Protein AF-A0ABD7D922-F1 (afdb_monomer)

Foldseek 3Di:
DVCLVVCCVVCVQPGAPDDPQLCVLVVNDPCVPVVVVCCCPPPNRPLLVVLVVVCVVVVHDPVRHSRNSVNVVSNVPRDDPPPDDD

Organism: NCBI:txid67351

Radius of gyration: 13.32 Å; Cα contacts (8 Å, |Δi|>4): 65; chains: 1; bounding box: 34×33×26 Å

Structure (mmCIF, N/CA/C/O backbone):
data_AF-A0ABD7D922-F1
#
_entry.id   AF-A0ABD7D922-F1
#
loop_
_atom_site.group_PDB
_atom_site.id
_atom_site.type_symbol
_atom_site.label_atom_id
_atom_site.label_alt_id
_atom_site.label_comp_id
_atom_site.label_asym_id
_atom_site.label_entity_id
_atom_site.label_seq_id
_atom_site.pdbx_PDB_ins_code
_atom_site.Cartn_x
_atom_site.Cartn_y
_atom_site.Cartn_z
_atom_site.occupancy
_atom_site.B_iso_or_equiv
_atom_site.auth_seq_id
_atom_site.auth_comp_id
_atom_site.auth_asym_id
_atom_site.auth_atom_id
_atom_site.pdbx_PDB_model_num
ATOM 1 N N . MET A 1 1 ? 18.556 -1.859 3.818 1.00 50.66 1 MET A N 1
ATOM 2 C CA . MET A 1 1 ? 17.597 -1.153 4.701 1.00 50.66 1 MET A CA 1
ATOM 3 C C . MET A 1 1 ? 17.042 -2.137 5.725 1.00 50.66 1 MET A C 1
ATOM 5 O O . MET A 1 1 ? 16.212 -2.957 5.359 1.00 50.66 1 MET A O 1
ATOM 9 N N . ILE A 1 2 ? 17.519 -2.102 6.975 1.00 59.97 2 ILE A N 1
ATOM 10 C CA . ILE A 1 2 ? 17.145 -3.092 8.010 1.00 59.97 2 ILE A CA 1
ATOM 11 C C . ILE A 1 2 ? 15.893 -2.644 8.811 1.00 59.97 2 ILE A C 1
ATOM 13 O O . ILE A 1 2 ? 15.140 -3.486 9.284 1.00 59.97 2 ILE A O 1
ATOM 17 N N . ALA A 1 3 ? 15.566 -1.340 8.858 1.00 74.12 3 ALA A N 1
ATOM 18 C CA . ALA A 1 3 ? 14.476 -0.803 9.699 1.00 74.12 3 ALA A CA 1
ATOM 19 C C . ALA A 1 3 ? 13.131 -0.496 8.993 1.00 74.12 3 ALA A C 1
ATOM 21 O O . ALA A 1 3 ? 12.131 -0.250 9.668 1.00 74.12 3 ALA A O 1
ATOM 22 N N . GLY A 1 4 ? 13.060 -0.510 7.655 1.00 79.44 4 GLY A N 1
ATOM 23 C CA . GLY A 1 4 ? 11.878 -0.027 6.913 1.00 79.44 4 GLY A CA 1
ATOM 24 C C . GLY A 1 4 ? 10.572 -0.757 7.260 1.00 79.44 4 GLY A C 1
ATOM 25 O O . GLY A 1 4 ? 9.541 -0.125 7.478 1.00 79.44 4 GLY A O 1
ATOM 26 N N . LYS A 1 5 ? 10.630 -2.085 7.420 1.00 81.88 5 LYS A N 1
ATOM 27 C CA . LYS A 1 5 ? 9.460 -2.904 7.787 1.00 81.88 5 LYS A CA 1
ATOM 28 C C . LYS A 1 5 ? 8.985 -2.651 9.220 1.00 81.88 5 LYS A C 1
ATOM 30 O O . LYS A 1 5 ? 7.783 -2.627 9.472 1.00 81.88 5 LYS A O 1
ATOM 35 N N . LEU A 1 6 ? 9.914 -2.407 10.148 1.00 88.25 6 LEU A N 1
ATOM 36 C CA . LEU A 1 6 ? 9.572 -2.058 11.527 1.00 88.25 6 LEU A CA 1
ATOM 37 C C . LEU A 1 6 ? 8.834 -0.716 11.578 1.00 88.25 6 LEU A C 1
ATOM 39 O O . LEU A 1 6 ? 7.813 -0.592 12.255 1.00 88.25 6 LEU A O 1
ATOM 43 N N . LEU A 1 7 ? 9.315 0.273 10.822 1.00 88.56 7 LEU A N 1
ATOM 44 C CA . LEU A 1 7 ? 8.667 1.577 10.728 1.00 88.56 7 LEU A CA 1
ATOM 45 C C . LEU A 1 7 ? 7.288 1.486 10.059 1.00 88.56 7 LEU A C 1
ATOM 47 O O . LEU A 1 7 ? 6.337 2.063 10.582 1.00 88.56 7 LEU A O 1
ATOM 51 N N . ALA A 1 8 ? 7.138 0.697 8.990 1.00 89.12 8 ALA A N 1
ATOM 52 C CA . ALA A 1 8 ? 5.839 0.439 8.357 1.00 89.12 8 ALA A CA 1
ATOM 53 C C . ALA A 1 8 ? 4.831 -0.240 9.306 1.00 89.12 8 ALA A C 1
ATOM 55 O O . ALA A 1 8 ? 3.624 -0.029 9.185 1.00 89.12 8 ALA A O 1
ATOM 56 N N . ARG A 1 9 ? 5.297 -1.038 10.279 1.00 89.00 9 ARG A N 1
ATOM 57 C CA . ARG A 1 9 ? 4.443 -1.594 11.345 1.00 89.00 9 ARG A CA 1
ATOM 58 C C . ARG A 1 9 ? 4.082 -0.551 12.406 1.00 89.00 9 ARG A C 1
ATOM 60 O O . ARG A 1 9 ? 2.933 -0.511 12.829 1.00 89.00 9 ARG A O 1
ATOM 67 N N . LYS A 1 10 ? 5.036 0.281 12.844 1.00 91.19 10 LYS A N 1
ATOM 68 C CA . LYS A 1 10 ? 4.805 1.302 13.889 1.00 91.19 10 LYS A CA 1
ATOM 69 C C . LYS A 1 10 ? 4.033 2.528 13.387 1.00 91.19 10 LYS A C 1
ATOM 71 O O . LYS A 1 10 ? 3.390 3.205 14.182 1.00 91.19 10 LYS A O 1
ATOM 76 N N . ARG A 1 11 ? 4.105 2.839 12.089 1.00 91.50 11 ARG A N 1
ATOM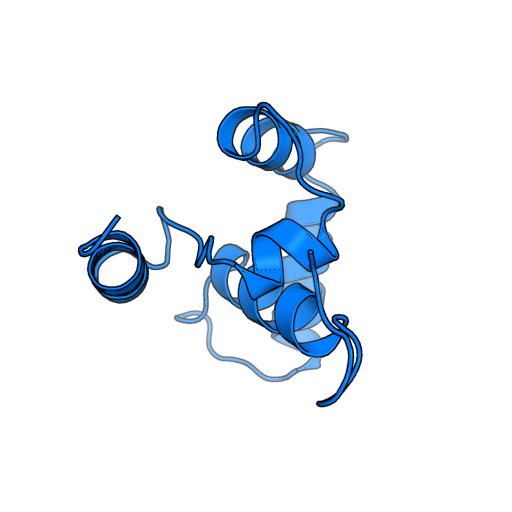 77 C CA . ARG A 1 11 ? 3.474 4.011 11.456 1.00 91.50 11 ARG A CA 1
ATOM 78 C C . ARG A 1 11 ? 2.689 3.617 10.187 1.00 91.50 11 ARG A C 1
ATOM 80 O O . ARG A 1 11 ? 2.960 4.154 9.114 1.00 91.50 11 ARG A O 1
ATOM 87 N N . PRO A 1 12 ? 1.676 2.734 10.284 1.00 89.69 12 PRO A N 1
ATOM 88 C CA . PRO A 1 12 ? 0.978 2.157 9.123 1.00 89.69 12 PRO A CA 1
ATOM 89 C C . PRO A 1 12 ? 0.132 3.161 8.320 1.00 89.69 12 PRO A C 1
ATOM 91 O O . PRO A 1 12 ? -0.348 2.849 7.233 1.00 89.69 12 PRO A O 1
ATOM 94 N N . ARG A 1 13 ? -0.088 4.369 8.852 1.00 91.06 13 ARG A N 1
ATOM 95 C CA . ARG A 1 13 ? -0.772 5.472 8.156 1.00 91.06 13 ARG A CA 1
ATOM 96 C C . ARG A 1 13 ? 0.184 6.411 7.414 1.00 91.06 13 ARG A C 1
ATOM 98 O O . ARG A 1 13 ? -0.284 7.284 6.699 1.00 91.06 13 ARG A O 1
ATOM 105 N N . LEU A 1 14 ? 1.494 6.246 7.601 1.00 90.75 14 LEU A N 1
ATOM 106 C CA . LEU A 1 14 ? 2.522 7.118 7.030 1.00 90.75 14 LEU A CA 1
ATOM 107 C C . LEU A 1 14 ? 3.464 6.362 6.093 1.00 90.75 14 LEU A C 1
ATOM 109 O O . LEU A 1 14 ? 3.891 6.912 5.084 1.00 90.75 14 LEU A O 1
ATOM 113 N N . LEU A 1 15 ? 3.806 5.118 6.440 1.00 92.06 15 LEU A N 1
ATOM 114 C CA . LEU A 1 15 ? 4.821 4.342 5.740 1.00 92.06 15 LEU A CA 1
ATOM 115 C C . LEU A 1 15 ? 4.221 3.048 5.159 1.00 92.06 15 LEU A C 1
ATOM 117 O O . LEU A 1 15 ? 3.728 2.221 5.935 1.00 92.06 15 LEU A O 1
ATOM 121 N N . PRO A 1 16 ? 4.282 2.856 3.827 1.00 92.94 16 PRO A N 1
ATOM 122 C CA . PRO A 1 16 ? 3.958 1.602 3.168 1.00 92.94 16 PRO A CA 1
ATOM 123 C C . PRO A 1 16 ? 5.040 0.553 3.442 1.00 92.94 16 PRO A C 1
ATOM 125 O O . PRO A 1 16 ? 6.170 0.859 3.852 1.00 92.94 16 PRO A O 1
ATOM 128 N N . VAL A 1 17 ? 4.713 -0.700 3.155 1.00 91.00 17 VAL A N 1
ATOM 129 C CA . VAL A 1 17 ? 5.682 -1.794 3.122 1.00 91.00 17 VAL A CA 1
ATOM 130 C C . VAL A 1 17 ? 6.357 -1.797 1.751 1.00 91.00 17 VAL A C 1
ATOM 132 O O . VAL A 1 17 ? 5.903 -2.447 0.822 1.00 91.00 17 VAL A O 1
ATOM 135 N N . TYR A 1 18 ? 7.470 -1.074 1.616 1.00 90.50 18 TYR A N 1
ATOM 136 C CA . TYR A 1 18 ? 8.275 -1.093 0.390 1.00 90.50 18 TYR A CA 1
ATOM 137 C C . TYR A 1 18 ? 9.465 -2.051 0.518 1.00 90.50 18 TYR A C 1
ATOM 139 O O . TYR A 1 18 ? 10.553 -1.672 0.962 1.00 90.50 18 TYR A O 1
ATOM 147 N N . ASP A 1 19 ? 9.246 -3.319 0.174 1.00 88.12 19 ASP A N 1
ATOM 148 C CA . ASP A 1 19 ? 10.274 -4.359 0.181 1.00 88.12 19 ASP A CA 1
ATOM 149 C C . ASP A 1 19 ? 10.659 -4.818 -1.237 1.00 88.12 19 ASP A C 1
ATOM 151 O O . ASP A 1 19 ? 10.323 -4.183 -2.236 1.00 88.12 19 ASP A O 1
ATOM 155 N N . ARG A 1 20 ? 11.428 -5.909 -1.340 1.00 86.69 20 ARG A N 1
ATOM 156 C CA . ARG A 1 20 ? 11.877 -6.433 -2.637 1.00 86.69 20 ARG A CA 1
ATOM 157 C C . ARG A 1 20 ? 10.718 -6.933 -3.508 1.00 86.69 20 ARG A C 1
ATOM 159 O O . ARG A 1 20 ? 10.820 -6.789 -4.722 1.00 86.69 20 ARG A O 1
ATOM 166 N N . VAL A 1 21 ? 9.661 -7.480 -2.906 1.00 87.00 21 VAL A N 1
ATOM 167 C CA . VAL A 1 21 ? 8.485 -8.000 -3.621 1.00 87.00 21 VAL A CA 1
ATOM 168 C C . VAL A 1 21 ? 7.682 -6.834 -4.173 1.00 87.00 21 VAL A C 1
ATOM 170 O O . VAL A 1 21 ? 7.465 -6.765 -5.378 1.00 87.00 21 VAL A O 1
ATOM 173 N N . VAL A 1 22 ? 7.351 -5.853 -3.329 1.00 89.38 22 VAL A N 1
ATOM 174 C CA . VAL A 1 22 ? 6.602 -4.657 -3.754 1.00 89.38 22 VAL A CA 1
ATOM 175 C C . VAL A 1 22 ? 7.381 -3.861 -4.801 1.00 89.38 22 VAL A C 1
ATOM 177 O O . VAL A 1 22 ? 6.828 -3.463 -5.822 1.00 89.38 22 VAL A O 1
ATOM 180 N N . ARG A 1 23 ? 8.696 -3.690 -4.615 1.00 90.19 23 ARG A N 1
ATOM 181 C CA . ARG A 1 23 ? 9.554 -3.050 -5.623 1.00 90.19 23 ARG A CA 1
ATOM 182 C C . ARG A 1 23 ? 9.514 -3.775 -6.966 1.00 90.19 23 ARG A C 1
ATOM 184 O O . ARG A 1 23 ? 9.568 -3.121 -8.003 1.00 90.19 23 ARG A O 1
ATOM 191 N N . CYS A 1 24 ? 9.468 -5.101 -6.955 1.00 89.38 24 CYS A N 1
ATOM 192 C CA . CYS A 1 24 ? 9.404 -5.889 -8.176 1.00 89.38 24 CYS A CA 1
ATOM 193 C C . CYS A 1 24 ? 8.027 -5.807 -8.842 1.00 89.38 24 CYS A C 1
ATOM 195 O O . CYS A 1 24 ? 7.960 -5.545 -10.038 1.00 89.38 24 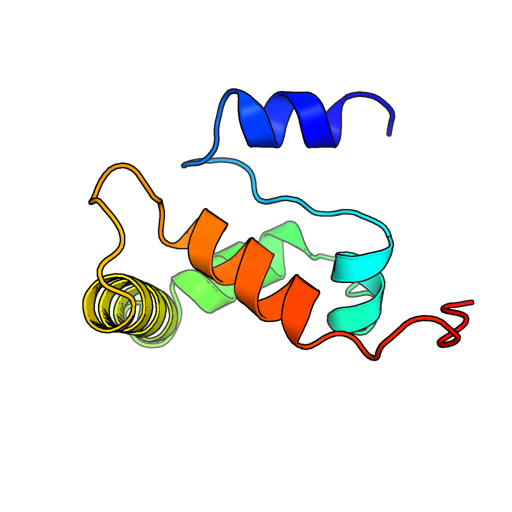CYS A O 1
ATOM 197 N N . ALA A 1 25 ? 6.954 -5.935 -8.056 1.00 89.00 25 ALA A N 1
ATOM 198 C CA . ALA A 1 25 ? 5.572 -5.817 -8.519 1.00 89.00 25 ALA A CA 1
ATOM 199 C C . ALA A 1 25 ? 5.303 -4.479 -9.228 1.00 89.00 25 ALA A C 1
ATOM 201 O O . ALA A 1 25 ? 4.526 -4.421 -10.171 1.00 89.00 25 ALA A O 1
ATOM 202 N N . LEU A 1 26 ? 5.983 -3.413 -8.799 1.00 90.12 26 LEU A N 1
ATOM 203 C CA . LEU A 1 26 ? 5.856 -2.072 -9.373 1.00 90.12 26 LEU A CA 1
ATOM 204 C C . LEU A 1 26 ? 6.839 -1.777 -10.520 1.00 90.12 26 LEU A C 1
ATOM 206 O O . LEU A 1 26 ? 6.954 -0.626 -10.932 1.00 90.12 26 LEU A O 1
ATOM 210 N N . GLY A 1 27 ? 7.598 -2.762 -11.010 1.00 89.69 27 GLY A N 1
ATOM 211 C CA . GLY A 1 27 ? 8.550 -2.540 -12.105 1.00 89.69 27 GLY A CA 1
ATOM 212 C C . GLY A 1 27 ? 9.786 -1.715 -11.720 1.00 89.69 27 GLY A C 1
ATOM 213 O O . GLY A 1 27 ? 10.415 -1.113 -12.581 1.00 89.69 27 GLY A O 1
ATOM 214 N N . ARG A 1 28 ? 10.170 -1.704 -10.433 1.00 88.81 28 ARG A N 1
ATOM 215 C CA . ARG A 1 28 ? 11.373 -1.027 -9.896 1.00 88.81 28 ARG A CA 1
ATOM 216 C C . ARG A 1 28 ? 11.428 0.480 -10.195 1.00 88.81 28 ARG A C 1
ATOM 218 O O . ARG A 1 28 ? 12.415 0.955 -10.757 1.00 88.81 28 ARG A O 1
ATOM 225 N N . PRO A 1 29 ? 10.421 1.259 -9.773 1.00 89.62 29 PRO A N 1
ATOM 226 C CA . PRO A 1 29 ? 10.401 2.684 -10.058 1.00 89.62 29 PRO A CA 1
ATOM 227 C C . PRO A 1 29 ? 11.602 3.392 -9.396 1.00 89.62 29 PRO A C 1
ATOM 229 O O . PRO A 1 29 ? 11.900 3.118 -8.225 1.00 89.62 29 PRO A O 1
ATOM 232 N N . PRO A 1 30 ? 12.269 4.334 -10.091 1.00 87.75 30 PRO A N 1
ATOM 233 C CA . PRO A 1 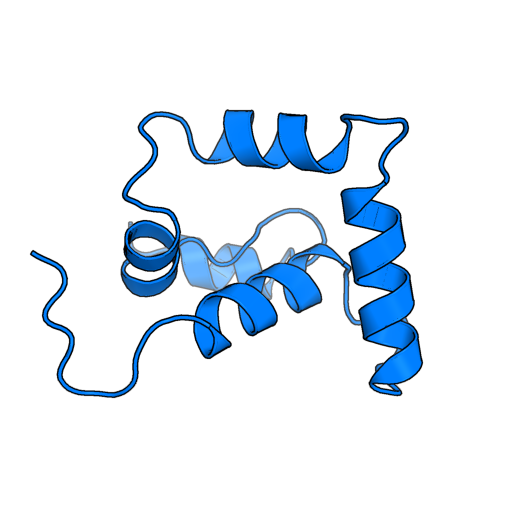30 ? 13.425 5.055 -9.550 1.00 87.75 30 PRO A CA 1
ATOM 234 C C . PRO A 1 30 ? 13.050 5.972 -8.374 1.00 87.75 30 PRO A C 1
ATOM 236 O O . PRO A 1 30 ? 13.871 6.227 -7.497 1.00 87.75 30 PRO A O 1
ATOM 239 N N . SER A 1 31 ? 11.796 6.433 -8.315 1.00 91.56 31 SER A N 1
ATOM 240 C CA . SER A 1 31 ? 11.292 7.396 -7.329 1.00 91.56 31 SER A CA 1
ATOM 241 C C . SER A 1 31 ? 9.978 6.938 -6.680 1.00 91.56 31 SER A C 1
ATOM 243 O O . SER A 1 31 ? 8.988 7.667 -6.661 1.00 91.56 31 SER A O 1
ATOM 245 N N . PHE A 1 32 ? 9.971 5.728 -6.104 1.00 91.69 32 PHE A N 1
ATOM 246 C CA . PHE A 1 32 ? 8.788 5.117 -5.471 1.00 91.69 32 PHE A CA 1
ATOM 247 C C . PHE A 1 32 ? 7.976 6.077 -4.586 1.00 91.69 32 PHE A C 1
ATOM 249 O O . PHE A 1 32 ? 6.764 6.172 -4.739 1.00 91.69 32 PHE A O 1
ATOM 256 N N . TRP A 1 33 ? 8.631 6.803 -3.676 1.00 92.12 33 TRP A N 1
ATOM 257 C CA . TRP A 1 33 ? 7.948 7.677 -2.717 1.00 92.12 33 TRP A CA 1
ATOM 258 C C . TRP A 1 33 ? 7.203 8.831 -3.385 1.00 92.12 33 TRP A C 1
ATOM 260 O O . TRP A 1 33 ? 6.065 9.126 -3.021 1.00 92.12 33 TRP A O 1
ATOM 270 N N . THR A 1 34 ? 7.835 9.463 -4.373 1.00 94.88 34 THR A N 1
ATOM 271 C CA . THR A 1 34 ? 7.219 10.537 -5.152 1.00 94.88 34 THR A CA 1
ATOM 272 C C . THR A 1 34 ? 6.084 9.979 -5.998 1.00 94.88 34 THR A C 1
ATOM 274 O O . THR A 1 34 ? 4.985 10.516 -5.938 1.00 94.88 34 THR A O 1
ATOM 277 N N . GLY A 1 35 ? 6.306 8.854 -6.688 1.00 94.75 35 GLY A N 1
ATOM 278 C CA . GLY A 1 35 ? 5.276 8.186 -7.486 1.00 94.75 35 GLY A CA 1
ATOM 279 C C . GLY A 1 35 ? 4.048 7.791 -6.662 1.00 94.75 35 GLY A C 1
ATOM 280 O O . GLY A 1 35 ? 2.928 8.099 -7.051 1.00 94.75 35 GLY A O 1
ATOM 281 N N . LEU A 1 36 ? 4.244 7.202 -5.478 1.00 93.88 36 LEU A N 1
ATOM 282 C CA . LEU A 1 36 ? 3.153 6.849 -4.568 1.00 93.88 36 LEU A CA 1
ATOM 283 C C . LEU A 1 36 ? 2.385 8.088 -4.091 1.00 93.88 36 LEU A C 1
ATOM 285 O O . LEU A 1 36 ? 1.156 8.093 -4.098 1.00 93.88 36 LEU A O 1
ATOM 289 N N . ARG A 1 37 ? 3.097 9.143 -3.668 1.00 94.00 37 ARG A N 1
ATOM 290 C CA . ARG A 1 37 ? 2.463 10.393 -3.222 1.00 94.00 37 ARG A CA 1
ATOM 291 C C . ARG A 1 37 ? 1.640 11.026 -4.341 1.00 94.00 37 ARG A C 1
ATOM 293 O O . ARG A 1 37 ? 0.548 11.514 -4.061 1.00 94.00 37 ARG A O 1
ATOM 300 N N . THR A 1 38 ? 2.175 11.037 -5.557 1.00 95.81 38 THR A N 1
ATOM 301 C CA . THR A 1 38 ? 1.504 11.553 -6.750 1.00 95.81 38 THR A CA 1
ATOM 302 C C . THR A 1 38 ? 0.256 10.728 -7.054 1.00 95.81 38 THR A C 1
ATOM 304 O O . THR A 1 38 ? -0.838 11.279 -7.014 1.00 95.81 38 THR A O 1
ATOM 307 N N . ALA A 1 39 ? 0.374 9.405 -7.186 1.00 94.94 39 ALA A N 1
ATOM 308 C CA . ALA A 1 39 ? -0.753 8.519 -7.493 1.00 94.94 39 ALA A CA 1
ATOM 309 C C . ALA A 1 39 ? -1.896 8.591 -6.460 1.00 94.94 39 ALA A C 1
ATOM 311 O O . ALA A 1 39 ? -3.067 8.480 -6.811 1.00 94.94 39 ALA A O 1
ATOM 312 N N . LEU A 1 40 ? -1.580 8.793 -5.174 1.00 94.69 40 LEU A N 1
ATOM 313 C CA . LEU A 1 40 ? -2.592 8.953 -4.120 1.00 9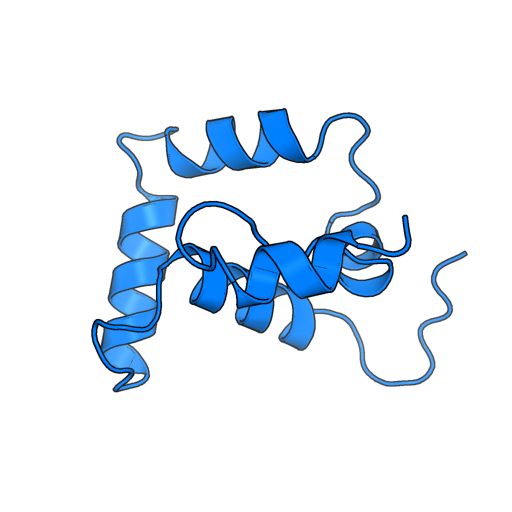4.69 40 LEU A CA 1
ATOM 314 C C . LEU A 1 40 ? -3.304 10.316 -4.139 1.00 94.69 40 LEU A C 1
ATOM 316 O O . LEU A 1 40 ? -4.320 10.459 -3.462 1.00 94.69 40 LEU A O 1
ATOM 320 N N . ARG A 1 41 ? -2.765 11.317 -4.845 1.00 95.69 41 ARG A N 1
ATOM 321 C CA . ARG A 1 41 ? -3.295 12.693 -4.901 1.00 95.69 41 ARG A CA 1
ATOM 322 C C . ARG A 1 41 ? -3.880 13.065 -6.259 1.00 95.69 41 ARG A C 1
ATOM 324 O O . ARG A 1 41 ? -4.713 13.962 -6.317 1.00 95.69 41 ARG A O 1
ATOM 331 N N . GLU A 1 42 ? -3.431 12.417 -7.326 1.00 96.50 42 GLU A N 1
ATOM 332 C CA . GLU A 1 42 ? -3.964 12.599 -8.674 1.00 96.50 42 GLU A CA 1
ATOM 333 C C . GLU A 1 42 ? -5.466 12.310 -8.734 1.00 96.50 42 GLU A C 1
ATOM 335 O O . GLU A 1 42 ? -5.993 11.515 -7.950 1.00 96.50 42 GLU A O 1
ATOM 340 N N . ASN A 1 43 ? -6.146 12.949 -9.693 1.00 96.19 43 ASN A N 1
ATOM 341 C CA . ASN A 1 43 ? -7.577 12.771 -9.950 1.00 96.19 43 ASN A CA 1
ATOM 342 C C . ASN A 1 43 ? -8.416 12.905 -8.671 1.00 96.19 43 ASN A C 1
ATOM 344 O O . ASN A 1 43 ? -9.194 12.013 -8.341 1.00 96.19 43 ASN A O 1
ATOM 348 N N . GLU A 1 44 ? -8.165 13.970 -7.904 1.00 95.88 44 GLU A N 1
ATOM 349 C CA . GLU A 1 44 ? -8.855 14.254 -6.636 1.00 95.88 44 GLU A CA 1
ATOM 350 C C . GLU A 1 44 ? -8.764 13.102 -5.615 1.00 95.88 44 GLU A C 1
ATOM 352 O O . GLU A 1 44 ? -9.639 12.905 -4.779 1.00 95.88 44 GLU A O 1
ATOM 357 N N . GLY A 1 45 ? -7.683 12.316 -5.667 1.00 96.69 45 GLY A N 1
ATOM 358 C CA . GLY A 1 45 ? -7.491 11.173 -4.779 1.00 96.69 45 GLY A CA 1
ATOM 359 C C . GLY A 1 45 ? -8.310 9.940 -5.164 1.00 96.69 45 GLY A C 1
ATOM 360 O O . GLY A 1 45 ? -8.569 9.097 -4.305 1.00 96.69 45 GLY A O 1
ATOM 361 N N . ALA A 1 46 ? -8.692 9.776 -6.435 1.00 98.00 46 ALA A N 1
ATOM 362 C CA . ALA A 1 46 ? -9.472 8.625 -6.904 1.00 98.00 46 ALA A CA 1
ATOM 363 C C . ALA A 1 46 ? -8.892 7.266 -6.464 1.00 98.00 46 ALA A C 1
ATOM 365 O O . ALA A 1 46 ? -9.636 6.375 -6.052 1.00 98.00 46 ALA A O 1
ATOM 366 N N . LEU A 1 47 ? -7.562 7.097 -6.490 1.00 96.81 47 LEU A N 1
ATOM 367 C CA . LEU A 1 47 ? -6.914 5.881 -5.982 1.00 96.81 47 LEU A CA 1
ATOM 368 C C . LEU A 1 47 ? -7.143 5.700 -4.475 1.00 96.81 47 LEU A C 1
ATOM 370 O O . LEU A 1 47 ? -7.429 4.594 -4.023 1.00 96.81 47 LEU A O 1
ATOM 374 N N . HIS A 1 48 ? -7.024 6.776 -3.695 1.00 96.88 48 HIS A N 1
ATOM 375 C CA . HIS A 1 48 ? -7.275 6.735 -2.259 1.00 96.88 48 HIS A CA 1
ATOM 376 C C . HIS A 1 48 ? -8.712 6.297 -1.961 1.00 96.88 48 HIS A C 1
ATOM 378 O O . HIS A 1 48 ? -8.908 5.397 -1.146 1.00 96.88 48 HIS A O 1
ATOM 384 N N . HIS A 1 49 ? -9.694 6.866 -2.665 1.00 97.94 49 HIS A N 1
ATOM 385 C CA . HIS A 1 49 ? -11.099 6.485 -2.530 1.00 97.94 49 HIS A CA 1
ATOM 386 C C . HIS A 1 49 ? -11.335 5.018 -2.897 1.00 97.94 49 HIS A C 1
ATOM 388 O O . HIS A 1 49 ? -11.870 4.277 -2.078 1.00 97.94 49 HIS A O 1
ATOM 394 N N . ARG A 1 50 ? -10.795 4.544 -4.029 1.00 97.94 50 ARG A N 1
ATOM 395 C CA . ARG A 1 50 ? -10.875 3.120 -4.407 1.00 97.94 50 ARG A CA 1
ATOM 396 C C . ARG A 1 50 ? -10.295 2.186 -3.344 1.00 97.94 50 ARG A C 1
ATOM 398 O O . ARG A 1 50 ? -10.838 1.114 -3.104 1.00 97.94 50 ARG A O 1
ATOM 405 N N . LEU A 1 51 ? -9.197 2.571 -2.690 1.00 97.69 51 LEU A N 1
ATOM 406 C CA . LEU A 1 51 ? -8.612 1.784 -1.598 1.00 97.69 51 LEU A CA 1
ATOM 407 C C . LEU A 1 51 ? -9.509 1.754 -0.351 1.00 97.69 51 LEU A C 1
ATOM 409 O O . LEU A 1 51 ? -9.530 0.749 0.360 1.00 97.69 51 LEU A O 1
ATOM 413 N N . LEU A 1 52 ? -10.243 2.835 -0.069 1.00 97.56 52 LEU A N 1
ATOM 414 C CA . LEU A 1 52 ? -11.234 2.867 1.009 1.00 97.56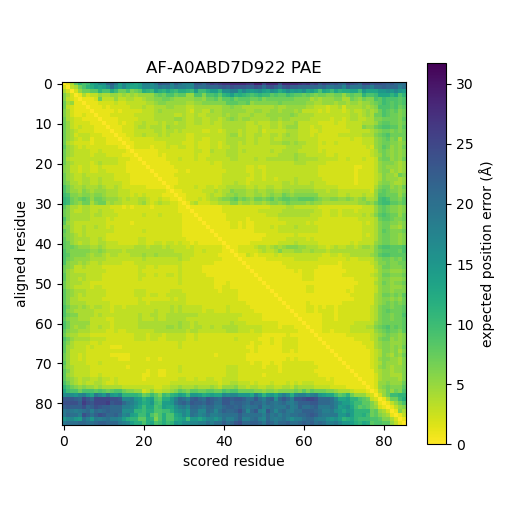 52 LEU A CA 1
ATOM 415 C C . LEU A 1 52 ? -12.468 2.026 0.672 1.00 97.56 52 LEU A C 1
ATOM 417 O O . LEU A 1 52 ? -12.949 1.309 1.549 1.00 97.56 52 LEU A O 1
ATOM 421 N N . ASP A 1 53 ? -12.921 2.052 -0.580 1.00 98.12 53 ASP A N 1
ATO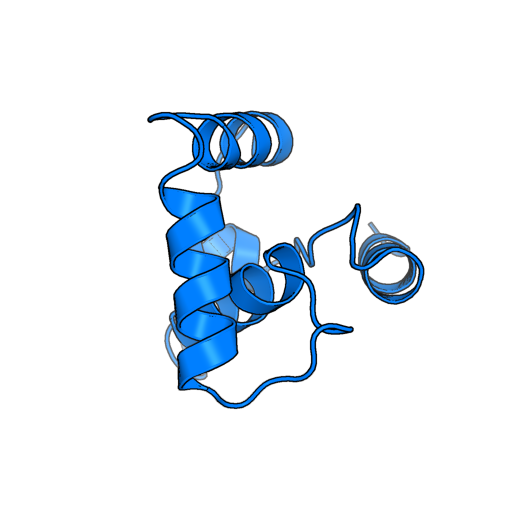M 422 C CA . ASP A 1 53 ? -14.031 1.222 -1.054 1.00 98.12 53 ASP A CA 1
ATOM 423 C C . ASP A 1 53 ? -13.665 -0.263 -0.980 1.00 98.12 53 ASP A C 1
ATOM 425 O O . ASP A 1 53 ? -14.423 -1.059 -0.432 1.00 98.12 53 ASP A O 1
ATOM 429 N N . LEU A 1 54 ? -12.452 -0.628 -1.414 1.00 97.75 54 LEU A N 1
ATOM 430 C CA . LEU A 1 54 ? -11.916 -1.987 -1.270 1.00 97.75 54 LEU A CA 1
ATOM 431 C C . LEU A 1 54 ? -11.818 -2.422 0.195 1.00 97.75 54 LEU A C 1
ATOM 433 O O . LEU A 1 54 ? -12.118 -3.568 0.532 1.00 97.75 54 LEU A O 1
ATOM 437 N N . ARG A 1 55 ? -11.407 -1.514 1.090 1.00 97.81 55 ARG A N 1
ATOM 438 C CA . ARG A 1 55 ? -11.399 -1.788 2.534 1.00 97.81 55 ARG A CA 1
ATOM 439 C C . ARG A 1 55 ? -12.802 -2.137 3.023 1.00 97.81 55 ARG A C 1
ATOM 441 O O . ARG A 1 55 ? -12.958 -3.088 3.787 1.00 97.81 55 ARG A O 1
ATOM 448 N N . GLN A 1 56 ? -13.789 -1.352 2.595 1.00 98.12 56 GLN A N 1
ATOM 449 C CA . GLN A 1 56 ? -15.180 -1.521 2.991 1.00 98.12 56 GLN A CA 1
ATOM 450 C C . GLN A 1 56 ? -15.763 -2.822 2.435 1.00 98.12 56 GLN A C 1
ATOM 452 O O . GLN A 1 56 ? -16.364 -3.583 3.189 1.00 98.12 56 GLN A O 1
ATOM 457 N N . SER A 1 57 ? -15.538 -3.122 1.153 1.00 97.94 57 SER A N 1
ATOM 458 C CA . SER A 1 57 ? -16.028 -4.350 0.518 1.00 97.94 57 SER A CA 1
ATOM 459 C C . SER A 1 57 ? -15.407 -5.611 1.120 1.00 97.94 57 SER A C 1
ATOM 461 O O . SER A 1 57 ? -16.049 -6.653 1.163 1.00 97.94 57 SER A O 1
ATOM 463 N N . ALA A 1 58 ? -14.169 -5.519 1.611 1.00 97.19 58 ALA A N 1
ATOM 464 C CA . ALA A 1 58 ? -13.492 -6.605 2.316 1.00 97.19 58 ALA A CA 1
ATOM 465 C C . ALA A 1 58 ? -13.892 -6.727 3.803 1.00 97.19 58 ALA A C 1
ATOM 467 O O . ALA A 1 58 ? -13.346 -7.576 4.506 1.00 97.19 58 ALA A O 1
ATOM 468 N N . GLY A 1 59 ? -14.796 -5.876 4.309 1.00 97.94 59 GLY A N 1
ATOM 469 C CA . GLY A 1 59 ? -15.234 -5.895 5.710 1.00 97.94 59 GLY A CA 1
ATOM 470 C C . GLY A 1 59 ? -14.130 -5.539 6.712 1.00 97.94 59 GLY A C 1
ATOM 471 O O . GLY A 1 59 ? -14.175 -5.968 7.865 1.00 97.94 59 GLY A O 1
ATOM 472 N N . LEU A 1 60 ? -13.104 -4.791 6.287 1.00 97.44 60 LEU A N 1
ATOM 473 C CA . LEU A 1 60 ? -11.942 -4.505 7.127 1.00 97.44 60 LEU A CA 1
ATOM 474 C C . LEU A 1 60 ? -12.202 -3.323 8.082 1.00 97.44 60 LEU A C 1
ATOM 476 O O . LEU A 1 60 ? -12.770 -2.308 7.668 1.00 97.44 60 LEU A O 1
ATOM 480 N N . PRO A 1 61 ? -11.711 -3.376 9.337 1.00 96.88 61 PRO A N 1
ATOM 481 C CA . PRO A 1 61 ? -11.890 -2.288 10.296 1.00 96.88 61 PRO A CA 1
ATOM 482 C C . PRO A 1 61 ? -11.262 -0.966 9.836 1.00 96.88 61 PRO A C 1
ATOM 484 O O . PRO A 1 61 ? -10.214 -0.949 9.186 1.00 96.88 61 PRO A O 1
ATOM 487 N N . HIS A 1 62 ? -11.799 0.166 10.307 1.00 92.88 62 HIS A N 1
ATOM 488 C CA . HIS A 1 62 ? -11.247 1.497 10.008 1.00 92.88 62 HIS A CA 1
ATOM 489 C C . HIS A 1 62 ? -9.795 1.706 10.470 1.00 92.88 62 HIS A C 1
ATOM 491 O O . HIS A 1 62 ? -9.101 2.590 9.962 1.00 92.88 62 HIS A O 1
ATOM 497 N N . ALA A 1 63 ? -9.319 0.895 11.422 1.00 92.44 63 ALA A N 1
ATOM 498 C CA . ALA A 1 63 ? -7.923 0.883 11.851 1.00 92.44 63 ALA A CA 1
ATOM 499 C C . ALA A 1 63 ? -6.959 0.494 10.713 1.00 92.44 63 ALA A C 1
ATOM 501 O O . ALA A 1 63 ? -5.810 0.947 10.710 1.00 92.44 63 ALA A O 1
ATOM 502 N N . VAL A 1 64 ? -7.427 -0.289 9.732 1.00 95.19 64 VAL A N 1
ATOM 503 C CA . VAL A 1 64 ? -6.683 -0.604 8.510 1.00 95.19 64 VAL A CA 1
ATOM 504 C C . VAL A 1 64 ? -6.680 0.631 7.608 1.00 95.19 64 VAL A C 1
ATOM 506 O O . VAL A 1 64 ? -7.724 1.147 7.202 1.00 95.19 64 VAL A O 1
ATOM 509 N N . SER A 1 65 ? -5.483 1.140 7.323 1.00 94.44 65 SER A N 1
ATOM 510 C CA . SER A 1 65 ? -5.290 2.311 6.468 1.00 94.44 65 SER A CA 1
ATOM 511 C C . SER A 1 65 ? -5.417 1.947 4.987 1.00 94.44 65 SER A C 1
ATOM 513 O O . SER A 1 65 ? -5.121 0.820 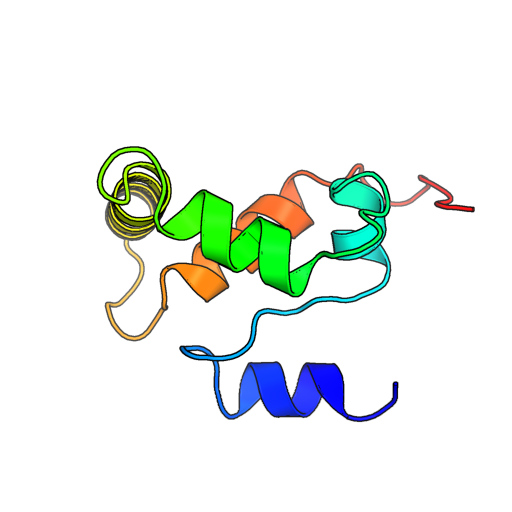4.595 1.00 94.44 65 SER A O 1
ATOM 515 N N . ALA A 1 66 ? -5.758 2.928 4.145 1.00 94.81 66 ALA A N 1
ATOM 516 C CA . ALA A 1 66 ? -5.709 2.774 2.687 1.00 94.81 66 ALA A CA 1
ATOM 517 C C . ALA A 1 66 ? -4.315 2.329 2.199 1.00 94.81 66 ALA A C 1
ATOM 519 O O . ALA A 1 66 ? -4.210 1.488 1.314 1.00 94.81 66 ALA A O 1
ATOM 520 N N . LEU A 1 67 ? -3.241 2.821 2.836 1.00 95.19 67 LEU A N 1
ATOM 521 C CA . LEU A 1 67 ? -1.873 2.371 2.553 1.00 95.19 67 LEU A CA 1
ATOM 522 C C . LEU A 1 67 ? -1.694 0.873 2.812 1.00 95.19 67 LEU A C 1
ATOM 524 O O . LEU A 1 67 ? -1.063 0.195 2.012 1.00 95.19 67 LEU A O 1
ATOM 528 N N . ARG A 1 68 ? -2.272 0.336 3.893 1.00 95.19 68 ARG A N 1
ATOM 529 C CA . ARG A 1 68 ? -2.154 -1.094 4.194 1.00 95.19 68 ARG A CA 1
ATOM 530 C C . ARG A 1 68 ? -2.975 -1.961 3.247 1.00 95.19 68 ARG A C 1
ATOM 532 O O . ARG A 1 68 ? -2.537 -3.058 2.920 1.00 95.19 68 ARG A O 1
ATOM 539 N N . VAL A 1 69 ? -4.117 -1.463 2.780 1.00 96.38 69 VAL A N 1
ATOM 540 C CA . VAL A 1 69 ? -4.876 -2.116 1.704 1.00 96.38 69 VAL A CA 1
ATOM 541 C C . VAL A 1 69 ? -4.038 -2.167 0.427 1.00 96.38 69 VAL A C 1
ATOM 543 O O . VAL A 1 69 ? -3.912 -3.235 -0.161 1.00 96.38 69 VAL A O 1
ATOM 546 N N . ALA A 1 70 ? -3.396 -1.056 0.048 1.00 95.38 70 ALA A N 1
ATOM 547 C CA . ALA A 1 70 ? -2.508 -1.015 -1.112 1.00 95.38 70 ALA A CA 1
ATOM 548 C C . ALA A 1 70 ? -1.319 -1.979 -0.966 1.00 95.38 70 ALA A C 1
ATOM 550 O O . ALA A 1 70 ? -1.047 -2.738 -1.891 1.00 95.38 70 ALA A O 1
ATOM 551 N N . ASP A 1 71 ? -0.656 -1.996 0.199 1.00 93.06 71 ASP A N 1
ATOM 552 C CA . ASP A 1 71 ? 0.462 -2.907 0.487 1.00 93.06 71 ASP A CA 1
ATOM 553 C C . ASP A 1 71 ? 0.061 -4.369 0.230 1.00 93.06 71 ASP A C 1
ATOM 555 O O . ASP A 1 71 ? 0.757 -5.090 -0.482 1.00 93.06 71 ASP A O 1
ATOM 559 N N . VAL A 1 72 ? -1.073 -4.803 0.795 1.00 93.12 72 VAL A N 1
ATOM 560 C CA . VAL A 1 72 ? -1.564 -6.183 0.656 1.00 93.12 72 VAL A CA 1
ATOM 561 C C . VAL A 1 72 ? -2.005 -6.465 -0.775 1.00 93.12 72 VAL A C 1
ATOM 563 O O . VAL A 1 72 ? -1.642 -7.504 -1.312 1.00 93.12 72 VAL A O 1
ATOM 566 N N . ALA A 1 73 ? -2.735 -5.551 -1.416 1.00 94.12 73 ALA A N 1
ATOM 567 C CA . ALA A 1 73 ? -3.193 -5.732 -2.791 1.00 94.12 73 ALA A CA 1
ATOM 568 C C . ALA A 1 73 ? -2.017 -5.895 -3.766 1.00 94.12 73 ALA A C 1
ATOM 570 O O . ALA A 1 73 ? -2.015 -6.821 -4.572 1.00 94.12 73 ALA A O 1
ATOM 571 N N . ILE A 1 74 ? -0.986 -5.050 -3.651 1.00 92.38 74 ILE A N 1
ATOM 572 C CA . ILE A 1 74 ? 0.224 -5.144 -4.480 1.00 92.38 74 ILE A CA 1
ATOM 573 C C . ILE A 1 74 ? 0.975 -6.445 -4.192 1.00 92.38 74 ILE A C 1
ATOM 575 O O . ILE A 1 74 ? 1.444 -7.106 -5.116 1.00 92.38 74 ILE A O 1
ATOM 579 N N . TRP A 1 75 ? 1.083 -6.827 -2.918 1.00 91.06 75 TRP A N 1
ATOM 580 C CA . TRP A 1 75 ? 1.765 -8.058 -2.530 1.00 91.06 75 TRP A CA 1
ATOM 581 C C . TRP A 1 75 ? 1.051 -9.304 -3.071 1.00 91.06 75 TRP A C 1
ATOM 583 O O . TRP A 1 75 ? 1.707 -10.190 -3.606 1.00 91.06 75 TRP A O 1
ATOM 593 N N . MET A 1 76 ? -0.284 -9.340 -2.999 1.00 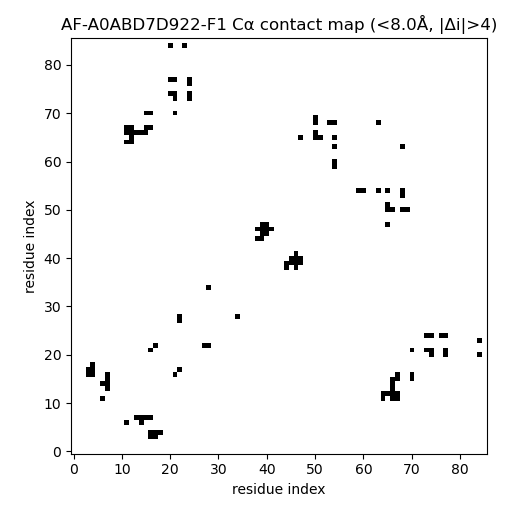90.25 76 MET A N 1
ATOM 594 C CA . MET A 1 76 ? -1.108 -10.437 -3.522 1.00 90.25 76 MET A CA 1
ATOM 595 C C . MET A 1 76 ? -1.159 -10.474 -5.055 1.00 90.25 76 MET A C 1
ATOM 597 O O . MET A 1 76 ? -1.324 -11.546 -5.626 1.00 90.25 76 MET A O 1
ATOM 601 N N . ALA A 1 77 ? -1.019 -9.324 -5.721 1.00 87.88 77 ALA A N 1
ATOM 602 C CA . ALA A 1 77 ? -0.958 -9.236 -7.180 1.00 87.88 77 ALA A CA 1
ATOM 603 C C . ALA A 1 77 ? 0.403 -9.668 -7.755 1.00 87.88 77 ALA A C 1
ATOM 605 O O . ALA A 1 77 ? 0.515 -9.921 -8.955 1.00 87.88 77 ALA A O 1
ATOM 606 N N . HIS A 1 78 ? 1.448 -9.749 -6.927 1.00 84.31 78 HIS A N 1
ATOM 607 C CA . HIS A 1 78 ? 2.739 -10.264 -7.364 1.00 84.31 78 HIS A CA 1
ATOM 608 C C . HIS A 1 78 ? 2.647 -11.785 -7.618 1.00 84.31 78 HIS A C 1
ATOM 610 O O . HIS A 1 78 ? 2.096 -12.503 -6.783 1.00 84.31 78 HIS A O 1
ATOM 616 N N . PRO A 1 79 ? 3.217 -12.312 -8.721 1.00 72.69 79 PRO A N 1
ATOM 617 C CA . PRO A 1 79 ? 3.144 -13.737 -9.029 1.00 72.69 79 PRO A CA 1
ATOM 618 C C . PRO A 1 79 ? 3.685 -14.635 -7.900 1.00 72.69 79 PRO A C 1
ATOM 620 O O . PRO A 1 79 ? 4.624 -14.273 -7.183 1.00 72.69 79 PRO A O 1
ATOM 623 N N . ALA A 1 80 ? 3.074 -15.818 -7.780 1.00 59.09 80 ALA A N 1
ATOM 624 C CA . ALA A 1 80 ? 3.307 -16.856 -6.773 1.00 59.09 80 ALA A CA 1
ATOM 625 C C . ALA A 1 80 ? 4.769 -17.398 -6.746 1.00 59.09 80 ALA A C 1
ATOM 627 O O . ALA A 1 80 ? 5.577 -17.066 -7.623 1.00 59.09 80 ALA A O 1
ATOM 628 N N . PRO A 1 81 ? 5.149 -18.219 -5.739 1.00 51.09 81 PRO A N 1
ATOM 629 C CA . PRO A 1 81 ? 6.533 -18.633 -5.484 1.00 51.09 81 PRO A CA 1
ATOM 630 C C . PRO A 1 81 ? 7.196 -19.265 -6.714 1.00 51.09 81 PRO A C 1
ATOM 632 O O . PRO A 1 81 ? 6.726 -20.271 -7.232 1.00 51.09 81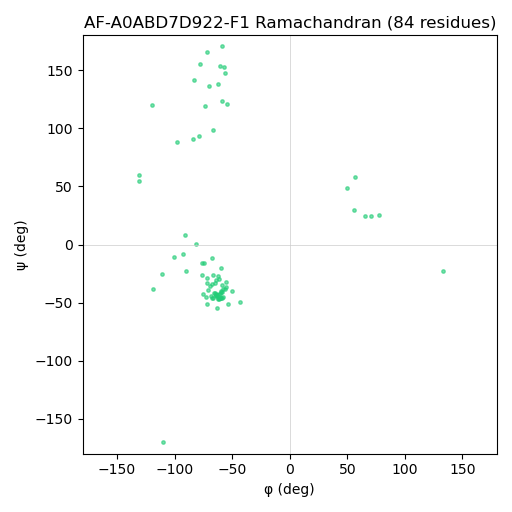 PRO A O 1
ATOM 635 N N . GLY A 1 82 ? 8.299 -18.672 -7.176 1.00 57.50 82 GLY A N 1
ATOM 636 C CA . GLY A 1 82 ? 9.024 -19.103 -8.380 1.00 57.50 82 GLY A CA 1
ATOM 637 C C . GLY A 1 82 ? 9.391 -17.948 -9.311 1.00 57.50 82 GLY A C 1
ATOM 638 O O . GLY A 1 82 ? 10.382 -18.040 -10.035 1.00 57.50 82 GLY A O 1
ATOM 639 N N . HIS A 1 83 ? 8.673 -16.822 -9.225 1.00 63.28 83 HIS A N 1
ATOM 640 C CA . HIS A 1 83 ? 9.066 -15.582 -9.892 1.00 63.28 83 HIS A CA 1
ATOM 641 C C . HIS A 1 83 ? 10.362 -15.036 -9.273 1.00 63.28 83 HIS A C 1
ATOM 643 O O . HIS A 1 83 ? 10.366 -14.413 -8.207 1.00 63.28 83 HIS A O 1
ATOM 649 N N . ARG A 1 84 ? 11.495 -15.304 -9.931 1.00 59.78 84 ARG A N 1
ATOM 650 C CA . ARG A 1 84 ? 12.786 -14.717 -9.569 1.00 59.78 84 ARG A CA 1
ATOM 651 C C . ARG A 1 84 ? 12.835 -13.295 -10.110 1.00 59.78 84 ARG A C 1
ATOM 653 O O . ARG A 1 84 ? 13.225 -13.067 -11.248 1.00 59.78 84 ARG A O 1
ATOM 660 N N . CYS A 1 85 ? 12.449 -12.336 -9.278 1.00 62.34 85 CYS A N 1
ATOM 661 C CA . CYS A 1 85 ? 12.818 -10.947 -9.509 1.00 62.34 85 CYS A CA 1
ATOM 662 C C . CYS A 1 85 ? 14.355 -10.848 -9.546 1.00 62.34 85 CYS A C 1
ATOM 664 O O . CYS A 1 85 ? 14.967 -11.245 -8.552 1.00 62.34 85 CYS A O 1
ATOM 666 N N . PRO A 1 86 ? 14.978 -10.334 -10.626 1.00 57.41 86 PRO A N 1
ATOM 667 C CA . PRO A 1 86 ? 16.433 -10.172 -10.688 1.00 57.41 86 PRO A CA 1
ATOM 668 C C . PRO A 1 86 ? 17.026 -9.292 -9.575 1.00 57.41 86 PRO A C 1
ATOM 670 O O . PRO A 1 86 ? 16.324 -8.392 -9.056 1.00 57.41 86 PRO A O 1
#

InterPro domains:
  IPR046275 Protein of unknown function DUF6308 [PF19827] (2-78)

Solvent-accessible surface area (backbone atoms only — not comparable to full-atom values): 5145 Å² total; per-residue (Å²): 133,90,56,58,62,59,47,18,67,78,36,44,85,80,35,59,64,82,47,75,64,42,37,50,60,62,71,58,60,95,52,54,70,60,53,52,56,45,54,45,50,44,78,88,20,49,54,45,51,52,31,46,51,51,35,55,77,69,71,51,59,84,87,62,33,48,50,48,47,48,40,50,52,47,52,69,69,34,79,67,97,80,71,77,75,130

Mean predicted aligned error: 4.78 Å

Secondary structure (DSSP, 8-state):
--SHHHHHHH-TTT-----HHHHHHTT--TTHHHHHHHHTTHHHHHHHHHHHHHHHHTT--TTS-HHHHHHHHHHHHSPPTT----

Sequence (86 aa):
MIAGKLLARKRPRLLPVYDRVVRCALGRPPSFWTGLRTALRENEGALHHRLLDLRQSAGLPHAVSALRVADVAIWMAHPAPGHRCP

Nearest PDB structures (foldseek):
  7y8r-assembly1_M  TM=5.183E-01  e=8.271E+00  Homo sapiens

pLDDT: mean 88.72, std 11.64, range [50.66, 98.12]